Protein AF-A0A952DST2-F1 (afdb_monomer_lite)

pLDDT: mean 79.44, std 14.59, range [41.34, 94.81]

Foldseek 3Di:
DDDDDDDDDDPDPDDPDPPPDDPDDDPVVPCVVLLVLLCVLLVVCVVVPQPDLVSQLVVSCVVCVPDDPVSSVSNSVVNVVD

Radius of gyration: 24.95 Å; chains: 1; bounding box: 48×26×76 Å

Structure (mmCIF, N/CA/C/O backbone):
data_AF-A0A952DST2-F1
#
_entry.id   AF-A0A952DST2-F1
#
loop_
_atom_site.group_PDB
_atom_site.id
_atom_site.type_symbol
_atom_site.label_atom_id
_atom_site.label_alt_id
_atom_site.label_comp_id
_atom_site.label_asym_id
_atom_site.label_entity_id
_atom_site.label_seq_id
_atom_site.pdbx_PDB_ins_code
_atom_site.Cartn_x
_atom_site.Cartn_y
_atom_site.Cartn_z
_atom_site.occupancy
_atom_site.B_iso_or_equiv
_atom_site.auth_seq_id
_atom_site.auth_comp_id
_atom_site.auth_asym_id
_atom_site.auth_atom_id
_atom_site.pdbx_PDB_model_num
ATOM 1 N N . MET A 1 1 ? -38.082 1.086 -61.290 1.00 47.03 1 MET A N 1
ATOM 2 C CA . MET A 1 1 ? -36.640 1.105 -61.608 1.00 47.03 1 MET A CA 1
ATOM 3 C C . MET A 1 1 ? -36.158 2.546 -61.538 1.00 47.03 1 MET A C 1
ATOM 5 O O . MET A 1 1 ? -36.441 3.302 -62.450 1.00 47.03 1 MET A O 1
ATOM 9 N N . ALA A 1 2 ? -35.539 2.943 -60.426 1.00 41.34 2 ALA A N 1
ATOM 10 C CA . ALA A 1 2 ? -34.771 4.184 -60.293 1.00 41.34 2 ALA A CA 1
ATOM 11 C C . ALA A 1 2 ? -33.861 4.019 -59.067 1.00 41.34 2 ALA A C 1
ATOM 13 O O . ALA A 1 2 ? -34.350 3.957 -57.942 1.00 41.34 2 ALA A O 1
ATOM 14 N N . ALA A 1 3 ? -32.563 3.829 -59.301 1.00 47.38 3 ALA A N 1
ATOM 15 C CA . ALA A 1 3 ? -31.558 3.705 -58.254 1.00 47.38 3 ALA A CA 1
ATOM 16 C C . ALA A 1 3 ? -31.029 5.103 -57.907 1.00 47.38 3 ALA A C 1
ATOM 18 O O . ALA A 1 3 ? -30.517 5.808 -58.776 1.00 47.38 3 ALA A O 1
ATOM 19 N N . THR A 1 4 ? -31.171 5.509 -56.649 1.00 55.59 4 THR A N 1
ATOM 20 C CA . THR A 1 4 ? -30.657 6.781 -56.128 1.00 55.59 4 THR A CA 1
ATOM 21 C C . THR A 1 4 ? -29.207 6.586 -55.669 1.00 55.59 4 THR A C 1
ATOM 23 O O . THR A 1 4 ? -28.966 5.681 -54.870 1.00 55.59 4 THR A O 1
ATOM 26 N N . PRO A 1 5 ? -28.226 7.394 -56.111 1.00 59.97 5 PRO A N 1
ATOM 27 C CA . PRO A 1 5 ? -26.860 7.264 -55.618 1.00 59.97 5 PRO A CA 1
ATOM 28 C C . PRO A 1 5 ? -26.734 7.881 -54.217 1.00 59.97 5 PRO A C 1
ATOM 30 O O . PRO A 1 5 ? -26.934 9.080 -54.017 1.00 59.97 5 PRO A O 1
ATOM 33 N N . SER A 1 6 ? -26.384 7.051 -53.236 1.00 57.72 6 SER A N 1
ATOM 34 C CA . SER A 1 6 ? -25.998 7.471 -51.890 1.00 57.72 6 SER A CA 1
ATOM 35 C C . SER A 1 6 ? -24.637 8.173 -51.932 1.00 57.72 6 SER A C 1
ATOM 37 O O . SER A 1 6 ? -23.626 7.559 -52.279 1.00 57.72 6 SER A O 1
ATOM 39 N N . ARG A 1 7 ? -24.603 9.462 -51.576 1.00 59.22 7 ARG A N 1
ATOM 40 C CA . ARG A 1 7 ? -23.371 10.245 -51.388 1.00 59.22 7 ARG A CA 1
ATOM 41 C C . ARG A 1 7 ? -22.531 9.626 -50.268 1.00 59.22 7 ARG A C 1
ATOM 43 O O . ARG A 1 7 ? -22.864 9.781 -49.099 1.00 59.22 7 ARG A O 1
ATOM 50 N N . ASN A 1 8 ? -21.447 8.947 -50.625 1.00 65.81 8 ASN A N 1
ATOM 51 C CA . ASN A 1 8 ? -20.468 8.462 -49.660 1.00 65.81 8 ASN A CA 1
ATOM 52 C C . ASN A 1 8 ? -19.525 9.620 -49.283 1.00 65.81 8 ASN A C 1
ATOM 54 O O . ASN A 1 8 ? -18.672 10.007 -50.080 1.00 65.81 8 ASN A O 1
ATOM 58 N N . ALA A 1 9 ? -19.733 10.227 -48.114 1.00 65.31 9 ALA A N 1
ATOM 59 C CA . ALA A 1 9 ? -18.887 11.300 -47.598 1.00 65.31 9 ALA A CA 1
ATOM 60 C C . ALA A 1 9 ? -17.753 10.690 -46.763 1.00 65.31 9 ALA A C 1
ATOM 62 O O . ALA A 1 9 ? -17.972 10.227 -45.646 1.00 65.31 9 ALA A O 1
ATOM 63 N N . ILE A 1 10 ? -16.541 10.673 -47.316 1.00 66.50 10 ILE A N 1
ATOM 64 C CA . ILE A 1 10 ? -15.344 10.236 -46.596 1.00 66.50 10 ILE A CA 1
ATOM 65 C C . ILE A 1 10 ? -14.906 11.407 -45.713 1.00 66.50 10 ILE A C 1
ATOM 67 O O . ILE A 1 10 ? -14.466 12.439 -46.220 1.00 66.50 10 ILE A O 1
ATOM 71 N N . ALA A 1 11 ? -15.067 11.273 -44.397 1.00 65.94 11 ALA A N 1
ATOM 72 C CA . ALA A 1 11 ? -14.519 12.236 -43.453 1.00 65.94 11 ALA A CA 1
ATOM 73 C C . ALA A 1 11 ? -12.989 12.126 -43.477 1.00 65.94 11 ALA A C 1
ATOM 75 O O . ALA A 1 11 ? -12.428 11.071 -43.183 1.00 65.94 11 ALA A O 1
ATOM 76 N N . VAL A 1 12 ? -12.320 13.213 -43.859 1.00 65.88 12 VAL A N 1
ATOM 77 C CA . VAL A 1 12 ? -10.863 13.327 -43.776 1.00 65.88 12 VAL A CA 1
ATOM 78 C C . VAL A 1 12 ? -10.492 13.320 -42.297 1.00 65.88 12 VAL A C 1
ATOM 80 O O . VAL A 1 12 ? -10.826 14.250 -41.563 1.00 65.88 12 VAL A O 1
ATOM 83 N N . VAL A 1 13 ? -9.837 12.249 -41.851 1.00 66.06 13 VAL A N 1
ATOM 84 C CA . VAL A 1 13 ? -9.262 12.168 -40.508 1.00 66.06 13 VAL A CA 1
ATOM 85 C C . VAL A 1 13 ? -8.092 13.143 -40.467 1.00 66.06 13 VAL A C 1
ATOM 87 O O . VAL A 1 13 ? -7.072 12.924 -41.114 1.00 66.06 13 VAL A O 1
ATOM 90 N N . VAL A 1 14 ? -8.265 14.251 -39.750 1.00 69.38 14 VAL A N 1
ATOM 91 C CA . VAL A 1 14 ? -7.171 15.173 -39.441 1.00 69.38 14 VAL A CA 1
ATOM 92 C C . VAL A 1 14 ? -6.247 14.449 -38.468 1.00 69.38 14 VAL A C 1
ATOM 94 O O . VAL A 1 14 ? -6.646 14.169 -37.337 1.00 69.38 14 VAL A O 1
ATOM 97 N N . GLU A 1 15 ? -5.041 14.097 -38.916 1.00 62.78 15 GLU A N 1
ATOM 98 C CA . GLU A 1 15 ? -4.023 13.522 -38.038 1.00 62.78 15 GLU A CA 1
ATOM 99 C C . GLU A 1 15 ? -3.728 14.502 -36.888 1.00 62.78 15 GLU A C 1
ATOM 101 O O . GLU A 1 15 ? -3.469 15.685 -37.143 1.00 62.78 15 GLU A O 1
ATOM 106 N N . PRO A 1 16 ? -3.792 14.057 -35.619 1.00 64.44 16 PRO A N 1
ATOM 107 C CA . PRO A 1 16 ? -3.474 14.917 -34.490 1.00 64.44 16 PRO A CA 1
ATOM 108 C C . PRO A 1 16 ? -2.005 15.343 -34.576 1.00 64.44 16 PRO A C 1
ATOM 110 O O . PRO A 1 16 ? -1.120 14.506 -34.753 1.00 64.44 16 PRO A O 1
ATOM 113 N N . GLN A 1 17 ? -1.742 16.647 -34.443 1.00 60.50 17 GLN A N 1
ATOM 114 C CA . GLN A 1 17 ? -0.382 17.186 -34.417 1.00 60.50 17 GLN A CA 1
ATOM 115 C C . GLN A 1 17 ? 0.457 16.432 -33.362 1.00 60.50 17 GLN A C 1
ATOM 117 O O . GLN A 1 17 ? 0.040 16.373 -32.199 1.00 60.50 17 GLN A O 1
ATOM 122 N N . PRO A 1 18 ? 1.625 15.869 -33.721 1.00 62.94 18 PRO A N 1
ATOM 123 C CA . PRO A 1 18 ? 2.467 15.176 -32.758 1.00 62.94 18 PRO A CA 1
ATOM 124 C C . PRO A 1 18 ? 2.972 16.173 -31.712 1.00 62.94 18 PRO A C 1
ATOM 126 O O . PRO A 1 18 ? 3.553 17.209 -32.040 1.00 62.94 18 PRO A O 1
ATOM 129 N N . TYR A 1 19 ? 2.742 15.855 -30.440 1.00 60.31 19 TYR A N 1
ATOM 130 C CA . TYR A 1 19 ? 3.183 16.625 -29.275 1.00 60.31 19 TYR A CA 1
ATOM 131 C C . TYR A 1 19 ? 4.706 16.481 -29.061 1.00 60.31 19 TYR A C 1
ATOM 133 O O . TYR A 1 19 ? 5.148 16.025 -28.020 1.00 60.31 19 TYR A O 1
ATOM 141 N N . GLY A 1 20 ? 5.532 16.845 -30.045 1.00 66.19 20 GLY A N 1
ATOM 142 C CA . GLY A 1 20 ? 6.997 16.766 -29.948 1.00 66.19 20 GLY A CA 1
ATOM 143 C C . GLY A 1 20 ? 7.561 15.355 -29.701 1.00 66.19 20 GLY A C 1
ATOM 144 O O . GLY A 1 20 ? 6.840 14.358 -29.691 1.00 66.19 20 GLY A O 1
ATOM 145 N N . ASP A 1 21 ? 8.883 15.275 -29.532 1.00 66.56 21 ASP A N 1
ATOM 146 C CA . ASP A 1 21 ? 9.606 14.026 -29.267 1.00 66.56 21 ASP A CA 1
ATOM 147 C C . ASP A 1 21 ? 9.469 13.652 -27.781 1.00 66.56 21 ASP A C 1
ATOM 149 O O . ASP A 1 21 ? 10.286 14.013 -26.931 1.00 66.56 21 ASP A O 1
ATOM 153 N N . VAL A 1 22 ? 8.347 13.022 -27.428 1.00 64.75 22 VAL A N 1
ATOM 154 C CA . VAL A 1 22 ? 8.131 12.508 -26.074 1.00 64.75 22 VAL A CA 1
ATOM 155 C C . VAL A 1 22 ? 8.788 11.138 -25.991 1.00 64.75 22 VAL A C 1
ATOM 157 O O . VAL A 1 22 ? 8.196 10.139 -26.399 1.00 64.75 22 VAL A O 1
ATOM 160 N N . THR A 1 23 ? 10.002 11.066 -25.439 1.00 70.25 23 THR A N 1
ATOM 161 C CA . THR A 1 23 ? 10.634 9.774 -25.150 1.00 70.25 23 THR A CA 1
ATOM 162 C C . THR A 1 23 ? 9.760 8.998 -24.167 1.00 70.25 23 THR A C 1
ATOM 164 O O . THR A 1 23 ? 9.722 9.287 -22.968 1.00 70.25 23 THR A O 1
ATOM 167 N N . LEU A 1 24 ? 9.035 8.004 -24.677 1.00 70.69 24 LEU A N 1
ATOM 168 C CA . LEU A 1 24 ? 8.239 7.090 -23.869 1.00 70.69 24 LEU A CA 1
ATOM 169 C C . LEU A 1 24 ? 9.188 6.224 -23.036 1.00 70.69 24 LEU A C 1
ATOM 171 O O . LEU A 1 24 ? 9.826 5.304 -23.542 1.00 70.69 24 LEU A O 1
ATOM 175 N N . MET A 1 25 ? 9.297 6.534 -21.745 1.00 66.31 25 MET A N 1
ATOM 176 C CA . MET A 1 25 ? 10.060 5.713 -20.809 1.00 66.31 25 MET A CA 1
ATOM 177 C C . MET A 1 25 ? 9.275 4.442 -20.455 1.00 66.31 25 MET A C 1
ATOM 179 O O . MET A 1 25 ? 8.064 4.526 -20.223 1.00 66.31 25 MET A O 1
ATOM 183 N N . PRO A 1 26 ? 9.935 3.272 -20.353 1.00 66.19 26 PRO A N 1
ATOM 184 C CA . PRO A 1 26 ? 9.292 2.056 -19.865 1.00 66.19 26 PRO A CA 1
ATOM 185 C C . PRO A 1 26 ? 8.644 2.297 -18.500 1.00 66.19 26 PRO A C 1
ATOM 187 O O . PRO A 1 26 ? 9.266 2.901 -17.626 1.00 66.19 26 PRO A O 1
ATOM 190 N N . CYS A 1 27 ? 7.423 1.796 -18.279 1.00 61.38 27 CYS A N 1
ATOM 191 C CA . CYS A 1 27 ? 6.656 2.056 -17.052 1.00 61.38 27 CYS A CA 1
ATOM 192 C C . CYS A 1 27 ? 7.462 1.809 -15.763 1.00 61.38 27 CYS A C 1
ATOM 194 O O . CYS A 1 27 ? 7.387 2.620 -14.839 1.00 61.38 27 CYS A O 1
ATOM 196 N N . GLY A 1 28 ? 8.288 0.756 -15.726 1.00 61.62 28 GLY A N 1
ATOM 197 C CA . GLY A 1 28 ? 9.150 0.439 -14.581 1.00 61.62 28 GLY A CA 1
ATOM 198 C C . GLY A 1 28 ? 10.220 1.494 -14.273 1.00 61.62 28 GLY A C 1
ATOM 199 O O . GLY A 1 28 ? 10.570 1.679 -13.115 1.00 61.62 28 GLY A O 1
ATOM 200 N N . ALA A 1 29 ? 10.688 2.246 -15.273 1.00 64.50 29 ALA A N 1
ATOM 201 C CA . ALA A 1 29 ? 11.682 3.309 -15.102 1.00 64.50 29 ALA A CA 1
ATOM 202 C C . ALA A 1 29 ? 11.070 4.650 -14.652 1.00 64.50 29 ALA A C 1
ATOM 204 O O . ALA A 1 29 ? 11.793 5.571 -14.286 1.00 64.50 29 ALA A O 1
ATOM 205 N N . THR A 1 30 ? 9.739 4.779 -14.679 1.00 66.75 30 THR A N 1
ATOM 206 C CA . THR A 1 30 ? 9.045 6.044 -14.375 1.00 66.75 30 THR A CA 1
ATOM 207 C C . THR A 1 30 ? 8.634 6.200 -12.911 1.00 66.75 30 THR A C 1
ATOM 209 O O . THR A 1 30 ? 8.069 7.231 -12.555 1.00 66.75 30 THR A O 1
ATOM 212 N N . GLY A 1 31 ? 8.807 5.169 -12.073 1.00 69.62 31 GLY A N 1
ATOM 213 C CA . GLY A 1 31 ? 8.285 5.140 -10.696 1.00 69.62 31 GLY A CA 1
ATOM 214 C C . GLY A 1 31 ? 6.748 5.158 -10.592 1.00 69.62 31 GLY A C 1
ATOM 215 O O . GLY A 1 31 ? 6.198 4.993 -9.505 1.00 69.62 31 GLY A O 1
ATOM 216 N N . ARG A 1 32 ? 6.020 5.307 -11.712 1.00 73.50 32 ARG A N 1
ATOM 217 C CA . ARG A 1 32 ? 4.548 5.310 -11.739 1.00 73.50 32 ARG A CA 1
ATOM 218 C C . ARG A 1 32 ? 3.965 3.979 -11.296 1.00 73.50 32 ARG A C 1
ATOM 220 O O . ARG A 1 32 ? 3.006 3.984 -10.537 1.00 73.50 32 ARG A O 1
ATOM 227 N N . ALA A 1 33 ? 4.577 2.869 -11.705 1.00 79.94 33 ALA A N 1
ATOM 228 C CA . ALA A 1 33 ? 4.143 1.536 -11.293 1.00 79.94 33 ALA A CA 1
ATOM 229 C C . ALA A 1 33 ? 4.206 1.360 -9.763 1.00 79.94 33 ALA A C 1
ATOM 231 O O . ALA A 1 33 ? 3.296 0.798 -9.163 1.00 79.94 33 ALA A O 1
ATOM 232 N N . GLU A 1 34 ? 5.240 1.902 -9.114 1.00 83.81 34 GLU A N 1
ATOM 233 C CA . GLU A 1 34 ? 5.376 1.874 -7.653 1.00 83.81 34 GLU A CA 1
ATOM 234 C C . GLU A 1 34 ? 4.371 2.801 -6.962 1.00 83.81 34 GLU A C 1
ATOM 236 O O . GLU A 1 34 ? 3.790 2.431 -5.944 1.00 83.81 34 GLU A O 1
ATOM 241 N N . ALA A 1 35 ? 4.120 3.987 -7.523 1.00 86.56 35 ALA A N 1
ATOM 242 C CA . ALA A 1 35 ? 3.128 4.921 -6.996 1.00 86.56 35 ALA A CA 1
ATOM 243 C C . ALA A 1 35 ? 1.689 4.391 -7.133 1.00 86.56 35 ALA A C 1
ATOM 245 O O . ALA A 1 35 ? 0.868 4.578 -6.234 1.00 86.56 35 ALA A O 1
ATOM 246 N N . GLU A 1 36 ? 1.370 3.721 -8.239 1.00 87.62 36 GLU A N 1
ATOM 247 C CA . GLU A 1 36 ? 0.086 3.045 -8.443 1.00 87.62 36 GLU A CA 1
ATOM 248 C C . GLU A 1 36 ? -0.074 1.861 -7.494 1.00 87.62 36 GLU A C 1
ATOM 250 O O . GLU A 1 36 ? -1.114 1.741 -6.846 1.00 87.62 36 GLU A O 1
ATOM 255 N N . LEU A 1 37 ? 0.975 1.049 -7.331 1.00 89.44 37 LEU A N 1
ATOM 256 C CA . LEU A 1 37 ? 0.989 -0.034 -6.355 1.00 89.44 37 LEU A CA 1
ATOM 257 C C . LEU A 1 37 ? 0.769 0.501 -4.934 1.00 89.44 37 LEU A 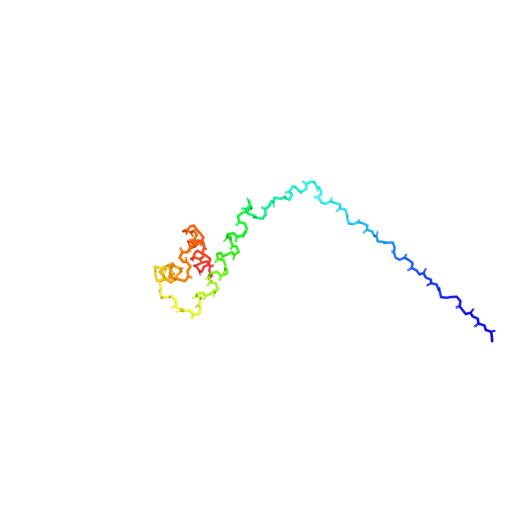C 1
ATOM 259 O O . LEU A 1 37 ? -0.091 -0.003 -4.219 1.00 89.44 37 LEU A O 1
ATOM 263 N N . ALA A 1 38 ? 1.466 1.570 -4.543 1.00 92.94 38 ALA A N 1
ATOM 264 C CA . ALA A 1 38 ? 1.287 2.214 -3.246 1.00 92.94 38 ALA A CA 1
ATOM 265 C C . ALA A 1 38 ? -0.160 2.688 -3.018 1.00 92.94 38 ALA A C 1
ATOM 267 O O . ALA A 1 38 ? -0.721 2.481 -1.940 1.00 92.94 38 ALA A O 1
ATOM 268 N N . ARG A 1 39 ? -0.798 3.278 -4.038 1.00 91.81 39 ARG A N 1
ATOM 269 C CA . ARG A 1 39 ? -2.213 3.685 -3.976 1.00 91.81 39 ARG A CA 1
ATOM 270 C C . ARG A 1 39 ? -3.141 2.482 -3.833 1.00 91.81 39 ARG A C 1
ATOM 272 O O . ARG A 1 39 ? -4.024 2.508 -2.982 1.00 91.81 39 ARG A O 1
ATOM 279 N N . ALA A 1 40 ? -2.916 1.423 -4.607 1.00 91.19 40 ALA A N 1
ATOM 280 C CA . ALA A 1 40 ? -3.703 0.196 -4.522 1.00 91.19 40 ALA A CA 1
ATOM 281 C C . ALA A 1 40 ? -3.590 -0.461 -3.134 1.00 91.19 40 ALA A C 1
ATOM 283 O O . ALA A 1 40 ? -4.597 -0.871 -2.560 1.00 91.19 40 ALA A O 1
ATOM 284 N N . MET A 1 41 ? -2.385 -0.497 -2.555 1.00 93.75 41 MET A N 1
ATOM 285 C CA . MET A 1 41 ? -2.148 -1.006 -1.199 1.00 93.75 41 MET A CA 1
ATOM 286 C C . MET A 1 41 ? -2.855 -0.161 -0.134 1.00 93.75 41 MET A C 1
ATOM 288 O O . MET A 1 41 ? -3.466 -0.716 0.778 1.00 93.75 41 MET A O 1
ATOM 292 N N . ALA A 1 42 ? -2.804 1.169 -0.253 1.00 92.69 42 ALA A N 1
ATOM 293 C CA . ALA A 1 42 ? -3.514 2.082 0.641 1.00 92.69 42 ALA A CA 1
ATOM 294 C C . ALA A 1 42 ? -5.032 1.837 0.606 1.00 92.69 42 ALA A C 1
ATOM 296 O O . ALA A 1 42 ? -5.669 1.713 1.654 1.00 92.69 42 ALA A O 1
ATOM 297 N N . THR A 1 43 ? -5.610 1.695 -0.591 1.00 92.31 43 THR A N 1
ATOM 298 C CA . THR A 1 43 ? -7.032 1.369 -0.763 1.00 92.31 43 THR A CA 1
ATOM 299 C C . THR A 1 43 ? -7.381 0.023 -0.137 1.00 92.31 43 THR A C 1
ATOM 301 O O . THR A 1 43 ? -8.336 -0.047 0.628 1.00 92.31 43 THR A O 1
ATOM 304 N N . ALA A 1 44 ? -6.579 -1.017 -0.379 1.00 90.50 44 ALA A N 1
ATOM 305 C CA . ALA A 1 44 ? -6.837 -2.362 0.137 1.00 90.50 44 ALA A CA 1
ATOM 306 C C . ALA A 1 44 ? -6.875 -2.442 1.674 1.00 90.50 44 ALA A C 1
ATOM 308 O O . ALA A 1 44 ? -7.509 -3.332 2.232 1.00 90.50 44 ALA A O 1
ATOM 309 N N . ILE A 1 45 ? -6.185 -1.532 2.367 1.00 89.62 45 ILE A N 1
ATOM 310 C CA . ILE A 1 45 ? -6.039 -1.572 3.828 1.00 89.62 45 ILE A CA 1
ATOM 311 C C . 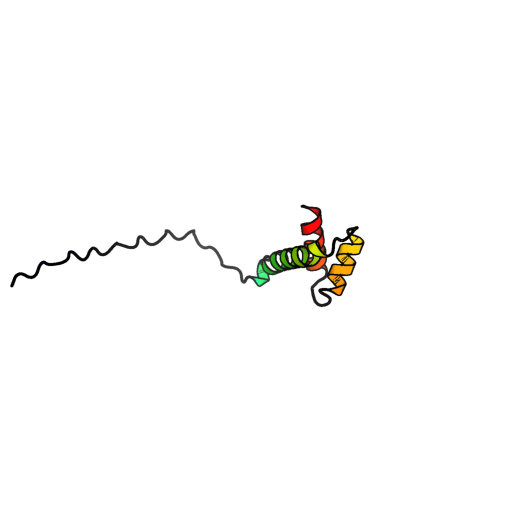ILE A 1 45 ? -6.931 -0.537 4.521 1.00 89.62 45 ILE A C 1
ATOM 313 O O . ILE A 1 45 ? -7.158 -0.635 5.726 1.00 89.62 45 ILE A O 1
ATOM 317 N N . THR A 1 46 ? -7.509 0.412 3.782 1.00 87.25 46 THR A N 1
ATOM 318 C CA . THR A 1 46 ? -8.410 1.430 4.348 1.00 87.25 46 THR A CA 1
ATOM 319 C C . THR A 1 46 ? -9.582 0.790 5.104 1.00 87.25 46 THR A C 1
ATOM 321 O O . THR A 1 46 ? -9.899 1.220 6.211 1.00 87.25 46 THR A O 1
ATOM 324 N N . ASP A 1 47 ? -10.137 -0.305 4.578 1.00 84.94 47 ASP A N 1
ATOM 325 C CA . ASP A 1 47 ? -11.265 -1.024 5.189 1.00 84.94 47 ASP A CA 1
ATOM 326 C C . ASP A 1 47 ? -10.910 -1.726 6.510 1.00 84.94 47 ASP A C 1
ATOM 328 O O . ASP A 1 47 ? -11.793 -2.065 7.295 1.00 84.94 47 ASP A O 1
ATOM 332 N N . THR A 1 48 ? -9.619 -1.924 6.799 1.00 85.44 48 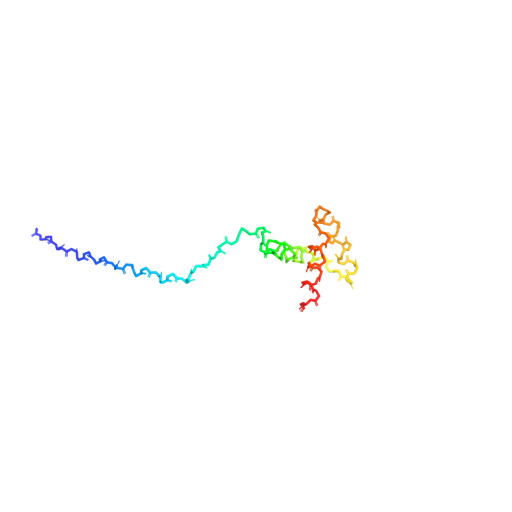THR A N 1
ATOM 333 C CA . THR A 1 48 ? -9.172 -2.517 8.071 1.00 85.44 4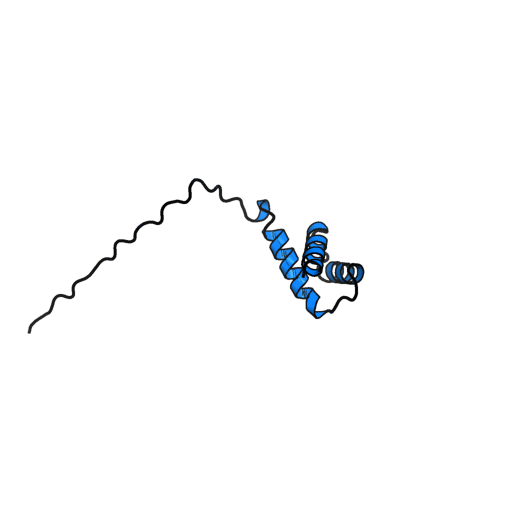8 THR A CA 1
ATOM 334 C C . THR A 1 48 ? -9.197 -1.527 9.237 1.00 85.44 48 THR A C 1
ATOM 336 O O . THR A 1 48 ? -9.060 -1.947 10.384 1.00 85.44 48 THR A O 1
ATOM 339 N N . GLY A 1 49 ? -9.376 -0.227 8.966 1.00 83.81 49 GLY A N 1
ATOM 340 C CA . GLY A 1 49 ? -9.482 0.815 9.989 1.00 83.81 49 GLY A CA 1
ATOM 341 C C . GLY A 1 49 ? -8.258 0.927 10.911 1.00 83.81 49 GLY A C 1
ATOM 342 O O . GLY A 1 49 ? -8.415 0.828 12.130 1.00 83.81 49 GLY A O 1
ATOM 343 N N . PRO A 1 50 ? -7.032 1.122 10.383 1.00 86.94 50 PRO A N 1
ATOM 344 C CA . PRO A 1 50 ? -5.844 1.249 11.219 1.00 86.94 50 PRO A CA 1
ATOM 345 C C . PRO A 1 50 ? -5.938 2.466 12.149 1.00 86.94 50 PRO A C 1
ATOM 347 O O . PRO A 1 50 ? -6.173 3.589 11.711 1.00 86.94 50 PRO A O 1
ATOM 350 N N . SER A 1 51 ? -5.690 2.247 13.441 1.00 86.56 51 SER A N 1
ATOM 351 C CA . SER A 1 51 ? -5.776 3.283 14.482 1.00 86.56 51 SER A CA 1
ATOM 352 C C . SER A 1 51 ? -4.562 4.217 14.539 1.00 86.56 51 SER A C 1
ATOM 354 O O . SER A 1 51 ? -4.609 5.260 15.187 1.00 86.56 51 SER A O 1
ATOM 356 N N . SER A 1 52 ? -3.451 3.844 13.896 1.00 90.75 52 SER A N 1
ATOM 357 C CA . SER A 1 52 ? -2.209 4.621 13.873 1.00 90.75 52 SER A CA 1
ATOM 358 C C . SER A 1 52 ? -1.351 4.284 12.652 1.00 90.75 52 SER A C 1
ATOM 360 O O . SER A 1 52 ? -1.511 3.233 12.029 1.00 90.75 52 SER A O 1
ATOM 362 N N . GLY A 1 53 ? -0.386 5.150 12.324 1.00 90.38 53 GLY A N 1
ATOM 363 C CA . GLY A 1 53 ? 0.521 4.916 11.196 1.00 90.38 53 GLY A CA 1
ATOM 364 C C . GLY A 1 53 ? 1.422 3.685 11.361 1.00 90.38 53 GLY A C 1
ATOM 365 O O . GLY A 1 53 ? 1.719 2.994 10.389 1.00 90.38 53 GLY A O 1
ATOM 366 N N . SER A 1 54 ? 1.823 3.363 12.594 1.00 92.56 54 SER A N 1
ATOM 367 C CA . SER A 1 54 ? 2.595 2.151 12.888 1.00 92.56 54 SER A CA 1
ATOM 368 C C . SER A 1 54 ? 1.744 0.886 12.750 1.00 92.56 54 SER A C 1
ATOM 370 O O . SER A 1 54 ? 2.242 -0.127 12.256 1.00 92.56 54 SER A O 1
ATOM 372 N N . GLU A 1 55 ? 0.458 0.951 13.114 1.00 93.06 55 GLU A N 1
ATOM 373 C CA . GLU A 1 55 ? -0.509 -0.120 12.856 1.00 93.06 55 GLU A CA 1
ATOM 374 C C . GLU A 1 55 ? -0.701 -0.335 11.353 1.00 93.06 55 GLU A C 1
ATOM 376 O O . GLU A 1 55 ? -0.543 -1.453 10.865 1.00 93.06 55 GLU A O 1
ATOM 381 N N . ALA A 1 56 ? -0.935 0.743 10.600 1.00 93.88 56 ALA A N 1
ATOM 382 C CA . ALA A 1 56 ? -1.067 0.698 9.147 1.00 93.88 56 ALA A CA 1
ATOM 383 C C . ALA A 1 56 ? 0.161 0.064 8.475 1.00 93.88 56 ALA A C 1
ATOM 385 O O . ALA A 1 56 ? 0.014 -0.826 7.638 1.00 93.88 56 ALA A O 1
ATOM 386 N N . LEU A 1 57 ? 1.381 0.441 8.881 1.00 93.69 57 LEU A N 1
ATOM 387 C CA . LEU A 1 57 ? 2.612 -0.177 8.374 1.00 93.69 57 LEU A CA 1
ATOM 388 C C . LEU A 1 57 ? 2.737 -1.658 8.744 1.00 93.69 57 LEU A C 1
ATOM 390 O O . LEU A 1 57 ? 3.243 -2.451 7.944 1.00 93.69 57 LEU A O 1
ATOM 394 N N . ARG A 1 58 ? 2.289 -2.055 9.940 1.00 94.56 58 ARG A N 1
ATOM 395 C CA . ARG A 1 58 ? 2.291 -3.465 10.346 1.00 94.56 58 ARG A CA 1
ATOM 396 C C . ARG A 1 58 ? 1.336 -4.278 9.476 1.00 94.56 58 ARG A C 1
ATOM 398 O O . ARG A 1 58 ? 1.726 -5.352 9.013 1.00 94.56 58 ARG A O 1
ATOM 405 N N . ILE A 1 59 ? 0.137 -3.756 9.222 1.00 94.81 59 ILE A N 1
ATOM 406 C CA . ILE A 1 59 ? -0.859 -4.386 8.350 1.00 94.81 59 ILE A CA 1
ATOM 407 C C . ILE A 1 59 ? -0.333 -4.457 6.910 1.00 94.81 59 ILE A C 1
ATOM 409 O O . ILE A 1 59 ? -0.341 -5.538 6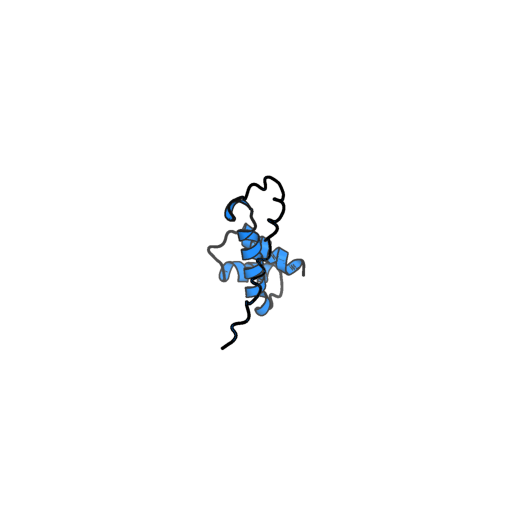.327 1.00 94.81 59 ILE A O 1
ATOM 413 N N . LEU A 1 60 ? 0.239 -3.369 6.381 1.00 93.88 60 LEU A N 1
ATOM 414 C CA . LEU A 1 60 ? 0.897 -3.321 5.066 1.00 93.88 60 LEU A CA 1
ATOM 415 C C . LEU A 1 60 ? 1.975 -4.396 4.920 1.00 93.88 60 LEU A C 1
ATOM 417 O O . LEU A 1 60 ? 1.992 -5.121 3.932 1.00 93.88 60 LEU A O 1
ATOM 421 N N . ARG A 1 61 ? 2.864 -4.534 5.910 1.00 94.81 61 ARG A N 1
ATOM 422 C CA . ARG A 1 61 ? 3.929 -5.546 5.881 1.00 94.81 61 ARG A CA 1
ATOM 423 C C . ARG A 1 61 ? 3.380 -6.972 5.918 1.00 94.81 61 ARG A C 1
ATOM 425 O O . ARG A 1 61 ? 3.983 -7.862 5.332 1.00 94.81 61 ARG A O 1
ATOM 432 N N . ARG A 1 62 ? 2.272 -7.197 6.627 1.00 94.25 62 ARG A N 1
ATOM 433 C CA . ARG A 1 62 ? 1.630 -8.515 6.713 1.00 94.25 62 ARG A CA 1
ATOM 434 C C . ARG A 1 62 ? 0.889 -8.871 5.424 1.00 94.25 62 ARG A C 1
ATOM 436 O O . ARG A 1 62 ? 0.955 -10.019 5.006 1.00 94.25 62 ARG A O 1
ATOM 443 N N . ALA A 1 63 ? 0.185 -7.912 4.828 1.00 92.94 63 ALA A N 1
ATOM 444 C CA . ALA A 1 63 ? -0.572 -8.107 3.595 1.00 92.94 63 ALA A CA 1
ATOM 445 C C . ALA A 1 63 ? 0.337 -8.188 2.358 1.00 92.94 63 ALA A C 1
ATOM 447 O O . ALA A 1 63 ? 0.036 -8.922 1.423 1.00 92.94 63 ALA A O 1
ATOM 448 N N . PHE A 1 64 ? 1.461 -7.467 2.373 1.00 93.25 64 PHE A N 1
ATOM 449 C CA . PHE A 1 64 ? 2.389 -7.355 1.251 1.00 93.25 64 PHE A CA 1
ATOM 450 C C . PHE A 1 64 ? 3.845 -7.561 1.713 1.00 93.25 64 PHE A C 1
ATOM 452 O O . PHE A 1 64 ? 4.617 -6.600 1.808 1.00 93.25 64 PHE A O 1
ATOM 459 N N . PRO A 1 65 ? 4.240 -8.804 2.041 1.00 92.00 65 PRO A N 1
ATOM 460 C CA . PRO A 1 65 ? 5.585 -9.092 2.540 1.00 92.00 65 PRO A CA 1
ATOM 461 C C . PRO A 1 65 ? 6.667 -8.889 1.471 1.00 92.00 65 PRO A C 1
ATOM 463 O O . PRO A 1 65 ? 7.741 -8.375 1.784 1.00 92.00 65 PRO A O 1
ATOM 466 N N . ASP A 1 66 ? 6.360 -9.225 0.216 1.00 91.69 66 ASP A N 1
ATOM 467 C CA . ASP A 1 66 ? 7.319 -9.206 -0.897 1.00 91.69 66 ASP A CA 1
ATOM 468 C C . ASP A 1 66 ? 7.481 -7.823 -1.540 1.00 91.69 66 ASP A C 1
ATOM 470 O O . ASP A 1 66 ? 8.378 -7.602 -2.353 1.00 91.69 66 ASP A O 1
ATOM 474 N N . SER A 1 67 ? 6.625 -6.860 -1.185 1.00 88.50 67 SER A N 1
ATOM 475 C CA . SER A 1 67 ? 6.727 -5.517 -1.746 1.00 88.50 67 SER A CA 1
ATOM 476 C C . SER A 1 67 ? 7.910 -4.757 -1.122 1.00 88.50 67 SER A C 1
ATOM 478 O O . SER A 1 67 ? 8.147 -4.874 0.091 1.00 88.50 67 SER A O 1
ATOM 480 N N . PRO A 1 68 ? 8.623 -3.904 -1.880 1.00 91.12 68 PRO A N 1
ATOM 481 C CA . PRO A 1 68 ? 9.699 -3.081 -1.335 1.00 91.12 68 PRO A CA 1
ATOM 482 C C . PRO A 1 68 ? 9.228 -2.182 -0.182 1.00 91.12 68 PRO A C 1
ATOM 484 O O . PRO A 1 68 ? 8.085 -1.714 -0.157 1.00 91.12 68 PRO A O 1
ATOM 487 N N . LEU A 1 69 ? 10.127 -1.897 0.770 1.00 92.19 69 LEU A N 1
ATOM 488 C CA . LEU A 1 69 ? 9.828 -1.013 1.905 1.00 92.19 69 LEU A CA 1
ATOM 489 C C . LEU A 1 69 ? 9.401 0.385 1.440 1.00 92.19 69 LEU A C 1
ATOM 491 O O . LEU A 1 69 ? 8.450 0.936 1.988 1.00 92.19 69 LEU A O 1
ATOM 495 N N . ALA A 1 70 ? 10.064 0.923 0.411 1.00 91.50 70 ALA A N 1
ATOM 496 C CA . ALA A 1 70 ? 9.755 2.236 -0.153 1.00 91.50 70 ALA A CA 1
ATOM 497 C C . ALA A 1 70 ? 8.289 2.342 -0.608 1.00 91.50 70 ALA A C 1
ATOM 499 O O . ALA A 1 70 ? 7.616 3.318 -0.286 1.00 91.50 70 ALA A O 1
ATOM 500 N N . VAL A 1 71 ? 7.757 1.298 -1.252 1.00 93.50 71 VAL A N 1
ATOM 501 C CA . VAL A 1 71 ? 6.360 1.253 -1.711 1.00 93.50 71 VAL A CA 1
ATOM 502 C C . VAL A 1 71 ? 5.384 1.180 -0.533 1.00 93.50 71 VAL A C 1
ATOM 504 O O . VAL A 1 71 ? 4.365 1.865 -0.530 1.00 93.50 71 VAL A O 1
ATOM 507 N N . ARG A 1 72 ? 5.713 0.416 0.520 1.00 94.44 72 ARG A N 1
ATOM 508 C CA . ARG A 1 72 ? 4.897 0.356 1.750 1.00 94.44 72 ARG A CA 1
ATOM 509 C C . ARG A 1 72 ? 4.838 1.705 2.468 1.00 94.44 72 ARG A C 1
ATOM 511 O O . ARG A 1 72 ? 3.779 2.093 2.947 1.00 94.44 72 ARG A O 1
ATOM 518 N N . VAL A 1 73 ? 5.951 2.433 2.522 1.00 94.81 73 VAL A N 1
ATOM 519 C CA . VAL A 1 73 ? 5.983 3.787 3.097 1.00 94.81 73 VAL A CA 1
ATOM 520 C C . VAL A 1 73 ? 5.217 4.772 2.213 1.00 94.81 73 VAL A C 1
ATOM 522 O O . VAL A 1 73 ? 4.449 5.570 2.739 1.00 94.81 73 VAL A O 1
ATOM 525 N N . ALA A 1 74 ? 5.337 4.676 0.887 1.00 94.00 74 ALA A N 1
ATOM 526 C CA . ALA A 1 74 ? 4.551 5.492 -0.037 1.00 94.00 74 ALA A CA 1
ATOM 527 C C . ALA A 1 74 ? 3.038 5.236 0.095 1.00 94.00 74 ALA A C 1
ATOM 529 O O . ALA A 1 74 ? 2.248 6.174 -0.002 1.00 94.00 74 ALA A O 1
ATOM 530 N N . ALA A 1 75 ? 2.628 3.992 0.364 1.00 93.38 75 ALA A N 1
ATOM 531 C CA . ALA A 1 75 ? 1.233 3.647 0.636 1.00 93.38 75 ALA A CA 1
ATOM 532 C C . ALA A 1 75 ? 0.736 4.296 1.938 1.00 93.38 75 ALA A C 1
ATOM 534 O O . ALA A 1 75 ? -0.336 4.896 1.959 1.00 93.38 75 ALA A O 1
ATOM 535 N N . LEU A 1 76 ? 1.540 4.240 3.007 1.00 93.44 76 LEU A N 1
ATOM 536 C CA . LEU A 1 76 ? 1.237 4.923 4.268 1.00 93.44 76 LEU A CA 1
ATOM 537 C C . LEU A 1 76 ? 1.092 6.438 4.070 1.00 93.44 76 LEU A C 1
ATOM 539 O O . LEU A 1 76 ? 0.142 7.045 4.553 1.00 93.44 76 LEU A O 1
ATOM 543 N N . ASP A 1 77 ? 2.025 7.040 3.342 1.00 92.94 77 ASP A N 1
ATOM 544 C CA . ASP A 1 77 ? 2.041 8.469 3.038 1.00 92.94 77 ASP A CA 1
ATOM 545 C C . ASP A 1 77 ? 0.814 8.880 2.195 1.00 92.94 77 ASP A C 1
ATOM 547 O O . ASP A 1 77 ? 0.197 9.919 2.425 1.00 92.94 77 ASP A O 1
ATOM 551 N N . ALA A 1 78 ? 0.375 8.019 1.269 1.00 90.81 78 ALA A N 1
ATOM 552 C CA . ALA A 1 78 ? -0.874 8.202 0.528 1.00 90.81 78 ALA A CA 1
ATOM 553 C C . ALA A 1 78 ? -2.127 8.144 1.424 1.00 90.81 78 ALA A C 1
ATOM 555 O O . ALA A 1 78 ? -3.089 8.858 1.149 1.00 90.81 78 ALA A O 1
ATOM 556 N N . MET A 1 79 ? -2.120 7.340 2.493 1.00 88.75 79 MET A N 1
ATOM 557 C CA . MET A 1 79 ? -3.209 7.305 3.478 1.00 88.75 79 MET A CA 1
ATOM 558 C C . MET A 1 79 ? -3.221 8.541 4.383 1.00 88.75 79 MET A C 1
ATOM 560 O O . MET A 1 79 ? -4.292 9.030 4.717 1.00 88.75 79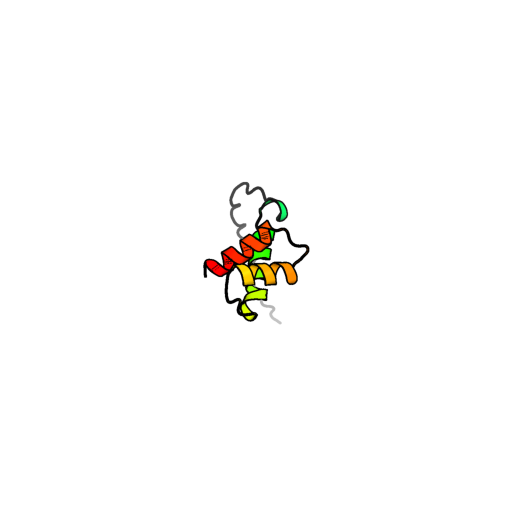 MET A O 1
ATOM 564 N N . MET A 1 80 ? -2.048 9.037 4.787 1.00 86.94 80 MET A N 1
ATOM 565 C CA . MET A 1 80 ? -1.917 10.181 5.701 1.00 86.94 80 MET A CA 1
ATOM 566 C C . MET A 1 80 ? -2.190 11.537 5.043 1.00 86.94 80 MET A C 1
ATOM 568 O O . MET A 1 80 ? -2.496 12.500 5.739 1.00 86.94 80 MET A O 1
ATOM 572 N N . ARG A 1 81 ? -2.053 11.634 3.716 1.00 81.06 81 ARG A N 1
ATOM 573 C CA . ARG A 1 81 ? -2.343 12.856 2.945 1.00 81.06 81 ARG A CA 1
ATOM 574 C C . ARG A 1 81 ? -3.824 13.052 2.599 1.00 81.06 81 ARG A C 1
ATOM 576 O O . ARG A 1 81 ? -4.146 14.033 1.928 1.00 81.06 81 ARG A O 1
ATOM 583 N N . ARG A 1 82 ? -4.689 12.118 2.989 1.00 60.50 82 ARG A N 1
ATOM 584 C CA . ARG A 1 82 ? -6.133 12.162 2.748 1.00 60.50 82 ARG A CA 1
ATOM 585 C C . ARG A 1 82 ? -6.864 12.726 3.959 1.00 60.50 82 ARG A C 1
ATOM 587 O O . ARG A 1 82 ? -7.870 13.427 3.721 1.00 60.50 82 ARG A O 1
#

Sequence (82 aa):
MAATPSRNAIAVVVEPQPYGDVTLMPCGATGRAEAELARAMATAITDTGPSSGSEALRILRRAFPDSPLAVRVAALDAMMRR

Secondary structure (DSSP, 8-state):
--PPPP--------PPPP-S------GGGGSHHHHHHHHHHHHHHHTT--SSHHHHHHHHHHH-SSS-HHHHHHHHHHHHT-